Protein AF-A0A9P1BYG7-F1 (afdb_monomer_lite)

Radius of gyration: 26.02 Å; chains: 1; bounding box: 85×47×44 Å

Sequence (152 aa):
MEVLEHQPQWNQNILVQRLQSMATHEDGYAVAAAVEKFVTSSKWKVRRAAWRILGSVPDCAWQSFLQCMEYQEPGVRRDAITGLRFWVVPAEHEQEVCEVIAGSLEDSAVEVRMAAMEVMQDMNPGDEEVPRAAATSPASRDINGDDQERLL

Organism: NCBI:txid2562237

Secondary structure (DSSP, 8-state):
---SSS-TT--HHHHHHHHHHHHTTS-HHHHHHHHGGGTT-SSHHHHHHHHHHHTTSHHHHHHHHHHHHT-SSHHHHHHHHHHGGG----GGGHHHHHHHHHHHHT-SSHHHHHHHHHHHHHH--TT-------------------------

pLDDT: mean 75.89, std 20.59, range [34.53, 98.38]

InterPro domains:
  IPR011989 Armadillo-like helical [G3DSA:1.25.10.10] (1-142)
  IPR016024 Armadillo-type fold [SSF48371] (30-129)

Structure (mmCIF, N/CA/C/O backbone):
data_AF-A0A9P1BYG7-F1
#
_entry.id   AF-A0A9P1BYG7-F1
#
loop_
_atom_site.group_PDB
_atom_site.id
_atom_site.type_symbol
_atom_site.label_atom_id
_atom_site.label_alt_id
_atom_site.label_comp_id
_atom_site.label_asym_id
_atom_site.label_entity_id
_atom_site.label_seq_id
_atom_site.pdbx_PDB_ins_code
_atom_site.Cartn_x
_atom_site.Cartn_y
_atom_site.Cartn_z
_atom_site.occupancy
_atom_site.B_iso_or_equiv
_atom_site.auth_seq_id
_atom_site.auth_comp_id
_atom_site.auth_asym_id
_atom_site.auth_atom_id
_atom_site.pdbx_PDB_model_num
ATOM 1 N N . MET A 1 1 ? -14.560 1.867 -23.571 1.00 39.75 1 MET A N 1
ATOM 2 C CA . MET A 1 1 ? -13.605 1.270 -22.615 1.00 39.75 1 MET A CA 1
ATOM 3 C C . MET A 1 1 ? -14.411 0.872 -21.377 1.00 39.75 1 MET A C 1
ATOM 5 O O . MET A 1 1 ? -14.308 1.506 -20.345 1.00 39.75 1 MET A O 1
ATOM 9 N N . GLU A 1 2 ? -15.338 -0.084 -21.525 1.00 48.81 2 GLU A N 1
ATOM 10 C CA . GLU A 1 2 ? -16.486 -0.206 -20.603 1.00 48.81 2 GLU A CA 1
ATOM 11 C C . GLU A 1 2 ? -17.033 -1.648 -20.573 1.00 48.81 2 GLU A C 1
ATOM 13 O O . GLU A 1 2 ? -18.178 -1.912 -20.915 1.00 48.81 2 GLU A O 1
ATOM 18 N N . VAL A 1 3 ? -16.179 -2.634 -20.26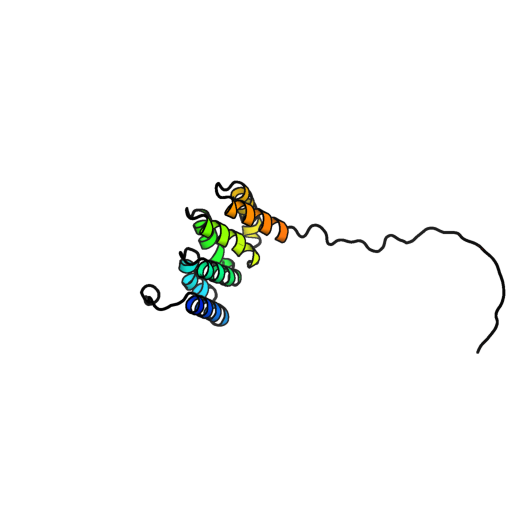0 1.00 48.22 3 VAL A N 1
ATOM 19 C CA . VAL A 1 3 ? -16.588 -4.063 -20.253 1.00 48.22 3 VAL A CA 1
ATOM 20 C C . VAL A 1 3 ? -16.164 -4.813 -18.979 1.00 48.22 3 VAL A C 1
ATOM 22 O O . VAL A 1 3 ? -16.411 -6.006 -18.842 1.00 48.22 3 VAL A O 1
ATOM 25 N N . LEU A 1 4 ? -15.548 -4.148 -17.998 1.00 47.50 4 LEU A N 1
ATOM 26 C CA . LEU A 1 4 ? -14.919 -4.862 -16.875 1.00 47.50 4 LEU A CA 1
ATOM 27 C C . LEU A 1 4 ? -15.776 -4.999 -15.608 1.00 47.50 4 LEU A C 1
ATOM 29 O O . LEU A 1 4 ? -15.388 -5.752 -14.722 1.00 47.50 4 LEU A O 1
ATOM 33 N N . GLU A 1 5 ? -16.918 -4.318 -15.494 1.00 44.91 5 GLU A N 1
ATOM 34 C CA . GLU A 1 5 ? -17.652 -4.263 -14.212 1.00 44.91 5 GLU A CA 1
ATOM 35 C C . GLU A 1 5 ? -18.848 -5.210 -14.081 1.00 44.91 5 GLU A C 1
ATOM 37 O O . GLU A 1 5 ? -19.267 -5.486 -12.963 1.00 44.91 5 GLU A O 1
ATOM 42 N N . HIS A 1 6 ? -19.354 -5.790 -15.174 1.00 43.09 6 HIS A N 1
ATOM 43 C CA . HIS A 1 6 ? -20.630 -6.527 -15.152 1.00 43.09 6 HIS A CA 1
ATOM 44 C C . HIS A 1 6 ? -20.537 -8.018 -15.513 1.00 43.09 6 HIS A C 1
ATOM 46 O O . HIS A 1 6 ? -21.517 -8.602 -15.962 1.00 43.09 6 HIS A O 1
ATOM 52 N N . GLN A 1 7 ? -19.387 -8.671 -15.321 1.00 48.00 7 GLN A N 1
ATOM 53 C CA . GLN A 1 7 ? -19.252 -10.105 -15.625 1.00 48.00 7 GLN A CA 1
ATOM 54 C C . GLN A 1 7 ? -19.217 -10.953 -14.331 1.00 48.00 7 GLN A C 1
ATOM 56 O O . GLN A 1 7 ? -18.141 -11.151 -13.756 1.00 48.00 7 GLN A O 1
ATOM 61 N N . PRO A 1 8 ? -20.372 -11.472 -13.854 1.00 47.19 8 PRO A N 1
ATOM 62 C CA . PRO A 1 8 ? -20.502 -12.232 -12.600 1.00 47.19 8 PRO A CA 1
ATOM 63 C C . PRO A 1 8 ? -19.697 -13.546 -12.548 1.00 47.19 8 PRO A C 1
ATOM 65 O O . PRO A 1 8 ? -19.527 -14.118 -11.473 1.00 47.19 8 PRO A O 1
ATOM 68 N N . GLN A 1 9 ? -19.148 -14.010 -13.673 1.00 46.94 9 GLN A N 1
ATOM 69 C CA . GLN A 1 9 ? -18.378 -15.252 -13.796 1.00 46.94 9 GLN A CA 1
ATOM 70 C C . GLN A 1 9 ? -16.853 -15.097 -13.683 1.00 46.94 9 GLN A C 1
ATOM 72 O O . GLN A 1 9 ? -16.130 -16.093 -13.769 1.00 46.94 9 GLN A O 1
ATOM 77 N N . TRP A 1 10 ? -16.322 -13.890 -13.465 1.00 51.28 10 TRP A N 1
ATOM 78 C CA . TRP A 1 10 ? -14.888 -13.740 -13.213 1.00 51.28 10 TRP A CA 1
ATOM 79 C C . TRP A 1 10 ? -14.569 -14.159 -11.772 1.00 51.28 10 TRP A C 1
ATOM 81 O O . TRP A 1 10 ? -14.580 -13.360 -10.824 1.00 51.28 10 TRP A O 1
ATOM 91 N N . ASN A 1 11 ? -14.288 -15.453 -11.602 1.00 70.25 11 ASN A N 1
ATOM 92 C CA . ASN A 1 11 ? -13.658 -15.964 -10.391 1.00 70.25 11 ASN A CA 1
ATOM 93 C C . ASN A 1 11 ? -12.348 -15.181 -10.159 1.00 70.25 11 ASN A C 1
ATOM 95 O O . ASN A 1 11 ? -11.654 -14.839 -11.117 1.00 70.25 11 ASN A O 1
ATOM 99 N N . GLN A 1 12 ? -12.021 -14.885 -8.896 1.00 69.06 12 GLN A N 1
ATOM 100 C CA . GLN A 1 12 ? -10.845 -14.109 -8.472 1.00 69.06 12 GLN A CA 1
ATOM 101 C C . GLN A 1 12 ? -9.568 -14.509 -9.225 1.00 69.06 12 GLN A C 1
ATOM 103 O O . GLN A 1 12 ? -8.786 -13.644 -9.599 1.00 69.06 12 GLN A O 1
ATOM 108 N N . ASN A 1 13 ? -9.398 -15.800 -9.514 1.00 74.31 13 ASN A N 1
ATOM 109 C CA . ASN A 1 13 ? -8.245 -16.325 -10.241 1.00 74.31 13 ASN A CA 1
ATOM 110 C C . ASN A 1 13 ? -8.123 -15.786 -11.677 1.00 74.31 13 ASN A C 1
ATOM 112 O O . ASN A 1 13 ? -7.017 -15.476 -12.102 1.00 74.31 13 ASN A O 1
ATOM 116 N N . ILE A 1 14 ? -9.233 -15.627 -12.407 1.00 77.00 14 ILE A N 1
ATOM 117 C CA . ILE A 1 14 ? -9.222 -15.123 -13.791 1.00 77.00 14 ILE A CA 1
ATOM 118 C C . ILE A 1 14 ? -8.846 -13.636 -13.804 1.00 77.00 14 ILE A C 1
ATOM 120 O O . ILE A 1 14 ? -8.054 -13.206 -14.638 1.00 77.00 14 ILE A O 1
ATOM 124 N N . LEU A 1 15 ? -9.361 -12.856 -12.844 1.00 74.56 15 LEU A N 1
ATOM 125 C CA . LEU A 1 15 ? -8.983 -11.445 -12.689 1.00 74.56 15 LEU A CA 1
ATOM 126 C C . LEU A 1 15 ? -7.495 -11.310 -12.375 1.00 74.56 15 LEU A C 1
ATOM 128 O O . LEU A 1 15 ? -6.810 -10.536 -13.029 1.00 74.56 15 LEU A O 1
ATOM 132 N N . VAL A 1 16 ? -6.981 -12.101 -11.431 1.00 76.81 16 VAL A N 1
ATOM 133 C CA . VAL A 1 16 ? -5.554 -12.090 -11.078 1.00 76.81 16 VAL A CA 1
ATOM 134 C C . VAL A 1 16 ? -4.681 -12.469 -12.278 1.00 76.81 16 VAL A C 1
ATOM 136 O O . VAL A 1 16 ? -3.716 -11.767 -12.558 1.00 76.81 16 VAL A O 1
ATOM 139 N N . GLN A 1 17 ? -5.036 -13.518 -13.025 1.00 80.19 17 GLN A N 1
ATOM 140 C CA . GLN A 1 17 ? -4.298 -13.925 -14.226 1.00 80.19 17 GLN A CA 1
ATOM 141 C C . GLN A 1 17 ? -4.313 -12.847 -15.311 1.00 80.19 17 GLN A C 1
ATOM 143 O O . GLN A 1 17 ? -3.289 -12.588 -15.941 1.00 80.19 17 GLN A O 1
ATOM 148 N N . ARG A 1 18 ? -5.461 -12.195 -15.526 1.00 78.69 18 ARG A N 1
ATOM 149 C CA . ARG A 1 18 ? -5.565 -11.113 -16.506 1.00 78.69 18 ARG A CA 1
ATOM 150 C C . ARG A 1 18 ? -4.697 -9.928 -16.108 1.00 78.69 18 ARG A C 1
ATOM 152 O O . ARG A 1 18 ? -3.948 -9.443 -16.942 1.00 78.69 18 ARG A O 1
ATOM 159 N N . LEU A 1 19 ? -4.770 -9.521 -14.846 1.00 76.75 19 LEU A N 1
ATOM 160 C CA . LEU A 1 19 ? -3.953 -8.450 -14.289 1.00 76.75 19 LEU A CA 1
ATOM 161 C C . LEU A 1 19 ? -2.453 -8.757 -14.463 1.00 76.75 19 LEU A C 1
ATOM 163 O O . LEU A 1 19 ? -1.704 -7.922 -14.959 1.00 76.75 19 LEU A O 1
ATOM 167 N N . GLN A 1 20 ? -2.023 -9.984 -14.160 1.00 76.94 20 GLN A N 1
ATOM 168 C CA . GLN A 1 20 ? -0.638 -10.421 -14.371 1.00 76.94 20 GLN A CA 1
ATOM 169 C C . GLN A 1 20 ? -0.220 -10.379 -15.848 1.00 76.94 20 GLN A C 1
ATOM 171 O O . GLN A 1 20 ? 0.885 -9.951 -16.152 1.00 76.94 20 GLN A O 1
ATOM 176 N N . SER A 1 21 ? -1.106 -10.785 -16.762 1.00 79.31 21 SER A N 1
ATOM 177 C CA . SER A 1 21 ? -0.854 -10.734 -18.207 1.00 79.31 21 SER A CA 1
ATOM 178 C C . SER A 1 21 ? -0.772 -9.308 -18.761 1.00 79.31 21 SER A C 1
ATOM 180 O O . SER A 1 21 ? -0.167 -9.118 -19.811 1.00 79.31 21 SER A O 1
ATOM 182 N N . MET A 1 22 ? -1.396 -8.319 -18.116 1.00 72.50 22 MET A N 1
ATOM 183 C CA . MET A 1 22 ? -1.292 -6.913 -18.531 1.00 72.50 22 MET A CA 1
ATOM 184 C C . MET A 1 22 ? 0.082 -6.345 -18.179 1.00 72.50 22 MET A C 1
ATOM 186 O O . MET A 1 22 ? 0.714 -5.702 -19.014 1.00 72.50 22 MET A O 1
ATOM 190 N N . ALA A 1 23 ? 0.593 -6.694 -16.995 1.00 69.69 23 ALA A N 1
ATOM 191 C CA . ALA A 1 23 ? 1.927 -6.307 -16.534 1.00 69.69 23 ALA A CA 1
ATOM 192 C C . ALA A 1 23 ? 3.065 -6.756 -17.475 1.00 69.69 23 ALA A C 1
ATOM 194 O O . ALA A 1 23 ? 4.147 -6.183 -17.437 1.00 69.69 23 ALA A O 1
ATOM 195 N N . THR A 1 24 ? 2.853 -7.781 -18.309 1.00 70.50 24 THR A N 1
ATOM 196 C CA . THR A 1 24 ? 3.893 -8.325 -19.198 1.00 70.50 24 THR A CA 1
ATOM 197 C C . THR A 1 24 ? 3.898 -7.736 -20.610 1.00 70.50 24 THR A C 1
ATOM 199 O O . THR A 1 24 ? 4.836 -8.012 -21.357 1.00 70.50 24 THR A O 1
ATOM 202 N N . HIS A 1 25 ? 2.869 -6.983 -21.020 1.00 61.94 25 HIS A N 1
ATOM 203 C CA . HIS A 1 25 ? 2.670 -6.626 -22.435 1.00 61.94 25 HIS A CA 1
ATOM 204 C C . HIS A 1 25 ? 2.258 -5.175 -22.711 1.00 61.94 25 HIS A C 1
ATOM 206 O O . HIS A 1 25 ? 2.253 -4.783 -23.878 1.00 61.94 25 HIS A O 1
ATOM 212 N N . GLU A 1 26 ? 1.896 -4.390 -21.698 1.00 65.94 26 GLU A N 1
ATOM 213 C CA . GLU A 1 26 ? 1.349 -3.042 -21.881 1.00 65.94 26 GLU A CA 1
ATOM 214 C C . GLU A 1 26 ? 2.300 -1.945 -21.369 1.00 65.94 26 GLU A C 1
ATOM 216 O O . GLU A 1 26 ? 3.175 -2.195 -20.543 1.00 65.94 26 GLU A O 1
ATOM 221 N N . ASP A 1 27 ? 2.124 -0.724 -21.887 1.00 73.50 27 ASP A N 1
ATOM 222 C CA . ASP A 1 27 ? 2.794 0.484 -21.390 1.00 73.50 27 ASP A CA 1
ATOM 223 C C . ASP A 1 27 ? 2.401 0.746 -19.926 1.00 73.50 27 ASP A C 1
ATOM 225 O O . ASP A 1 27 ? 1.243 0.554 -19.542 1.00 73.50 27 ASP A O 1
ATOM 229 N N . GLY A 1 28 ? 3.353 1.192 -19.105 1.00 71.69 28 GLY A N 1
ATOM 230 C CA . GLY A 1 28 ? 3.196 1.263 -17.654 1.00 71.69 28 GLY A CA 1
ATOM 231 C C . GLY A 1 28 ? 2.023 2.137 -17.206 1.00 71.69 28 GLY A C 1
ATOM 232 O O . GLY A 1 28 ? 1.296 1.774 -16.279 1.00 71.69 28 GLY A O 1
ATOM 233 N N . TYR A 1 29 ? 1.755 3.225 -17.933 1.00 74.81 29 TYR A N 1
ATOM 234 C CA . TYR A 1 29 ? 0.599 4.094 -17.695 1.00 74.81 29 TYR A CA 1
ATOM 235 C C . TYR A 1 29 ? -0.741 3.411 -17.999 1.00 74.81 29 TYR A C 1
ATOM 237 O O . TYR A 1 29 ? -1.707 3.577 -17.251 1.00 74.81 29 TYR A O 1
ATOM 245 N N . ALA A 1 30 ? -0.818 2.628 -19.080 1.00 78.75 30 ALA A N 1
ATOM 246 C CA . ALA A 1 30 ? -2.033 1.896 -19.438 1.00 78.75 30 ALA A CA 1
ATOM 247 C C . ALA A 1 30 ? -2.336 0.798 -18.409 1.00 78.75 30 ALA A C 1
ATOM 249 O O . ALA A 1 30 ? -3.487 0.639 -17.992 1.00 78.75 30 ALA A O 1
ATOM 250 N N . VAL A 1 31 ? -1.288 0.110 -17.939 1.00 76.12 31 VAL A N 1
ATOM 251 C CA . VAL A 1 31 ? -1.387 -0.860 -16.847 1.00 76.12 31 VAL A CA 1
ATOM 252 C C . VAL A 1 31 ? -1.912 -0.179 -15.589 1.00 76.12 31 VAL A C 1
ATOM 254 O O . VAL A 1 31 ? -2.905 -0.642 -15.033 1.00 76.12 31 VAL A O 1
ATOM 257 N N . ALA A 1 32 ? -1.305 0.933 -15.166 1.00 80.06 32 ALA A N 1
ATOM 258 C CA . ALA A 1 32 ? -1.705 1.649 -13.958 1.00 80.06 32 ALA A CA 1
ATOM 259 C C . ALA A 1 32 ? -3.181 2.076 -13.985 1.00 80.06 32 ALA A C 1
ATOM 261 O O . ALA A 1 32 ? -3.936 1.732 -13.074 1.00 80.06 32 ALA A O 1
ATOM 262 N N . ALA A 1 33 ? -3.621 2.717 -15.073 1.00 80.75 33 ALA A N 1
ATOM 263 C CA . ALA A 1 33 ? -5.012 3.137 -15.246 1.00 80.75 33 ALA A CA 1
ATOM 264 C C . ALA A 1 33 ? -5.994 1.952 -15.216 1.00 80.75 33 ALA A C 1
ATOM 266 O O . ALA A 1 33 ? -7.104 2.047 -14.692 1.00 80.75 33 ALA A O 1
ATOM 267 N N . ALA A 1 34 ? -5.597 0.801 -15.761 1.00 79.62 34 ALA A N 1
ATOM 268 C CA . ALA A 1 34 ? -6.438 -0.386 -15.739 1.00 79.62 34 ALA A CA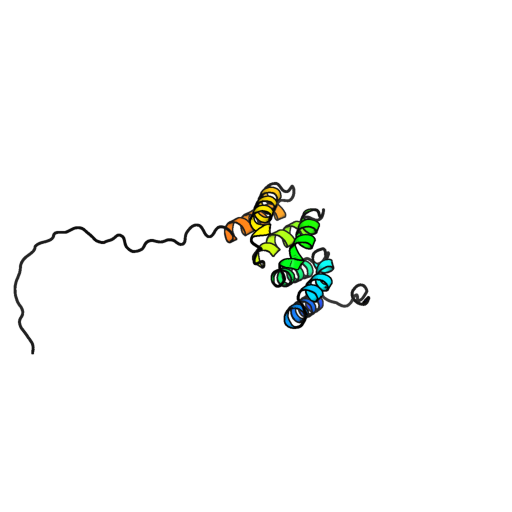 1
ATOM 269 C C . ALA A 1 34 ? -6.499 -1.065 -14.364 1.00 79.62 34 ALA A C 1
ATOM 271 O O . ALA A 1 34 ? -7.513 -1.704 -14.051 1.00 79.62 34 ALA A O 1
ATOM 272 N N . VAL A 1 35 ? -5.433 -0.960 -13.557 1.00 84.62 35 VAL A N 1
ATOM 273 C CA . VAL A 1 35 ? -5.345 -1.626 -12.250 1.00 84.62 35 VAL A CA 1
ATOM 274 C C . VAL A 1 35 ? -5.807 -0.778 -11.065 1.00 84.62 35 VAL A C 1
ATOM 276 O O . VAL A 1 35 ? -6.140 -1.347 -10.024 1.00 84.62 35 VAL A O 1
ATOM 279 N N . GLU A 1 36 ? -5.914 0.540 -11.233 1.00 85.38 36 GLU A N 1
ATOM 280 C CA . GLU A 1 36 ? -6.322 1.509 -10.206 1.00 85.38 36 GLU A CA 1
ATOM 281 C C . GLU A 1 36 ? -7.610 1.094 -9.479 1.00 85.38 36 GLU A C 1
ATOM 283 O O . GLU A 1 36 ? -7.651 0.959 -8.260 1.00 85.38 36 GLU A O 1
ATOM 288 N N . LYS A 1 37 ? -8.671 0.750 -10.209 1.00 85.69 37 LYS A N 1
ATOM 289 C CA . LYS A 1 37 ? -9.937 0.349 -9.572 1.00 85.69 37 LYS A CA 1
ATOM 290 C C . LYS A 1 37 ? -9.875 -0.966 -8.790 1.00 85.69 37 LYS A C 1
ATOM 292 O O . LYS A 1 37 ? -10.791 -1.293 -8.037 1.00 85.69 37 LYS A O 1
ATOM 297 N N . PHE A 1 38 ? -8.836 -1.773 -8.999 1.00 90.06 38 PHE A N 1
ATOM 298 C CA . PHE A 1 38 ? -8.695 -3.061 -8.330 1.00 90.06 38 PHE A CA 1
ATOM 299 C C . PHE A 1 38 ? -7.994 -2.952 -6.977 1.00 90.06 38 PHE A C 1
ATOM 301 O O . PHE A 1 38 ? -8.175 -3.867 -6.171 1.00 90.06 38 PHE A O 1
ATOM 308 N N . VAL A 1 39 ? -7.284 -1.854 -6.678 1.00 90.88 39 VAL A N 1
ATOM 309 C CA . VAL A 1 39 ? -6.650 -1.661 -5.359 1.00 90.88 39 VAL A CA 1
ATOM 310 C C . VAL A 1 39 ? -7.655 -1.438 -4.227 1.00 90.88 39 VAL A C 1
ATOM 312 O O . VAL A 1 39 ? -7.349 -1.740 -3.078 1.00 90.88 39 VAL A O 1
ATOM 315 N N . THR A 1 40 ? -8.893 -1.054 -4.547 1.00 91.56 40 THR A N 1
ATOM 316 C CA . THR A 1 40 ? -10.015 -0.905 -3.599 1.00 91.56 40 THR A CA 1
ATOM 317 C C . THR A 1 40 ? -11.067 -2.017 -3.724 1.00 91.56 40 THR A C 1
ATOM 319 O O . THR A 1 40 ? -12.139 -1.947 -3.125 1.00 91.56 40 THR A O 1
ATOM 322 N N . SER A 1 41 ? -10.785 -3.086 -4.480 1.00 89.88 41 SER A N 1
ATOM 323 C CA . SER A 1 41 ? -11.723 -4.200 -4.670 1.00 89.88 41 SER A CA 1
ATOM 324 C C . SER A 1 41 ? -12.133 -4.848 -3.341 1.00 89.88 41 SER A C 1
ATOM 326 O O . SER A 1 41 ? -11.290 -5.134 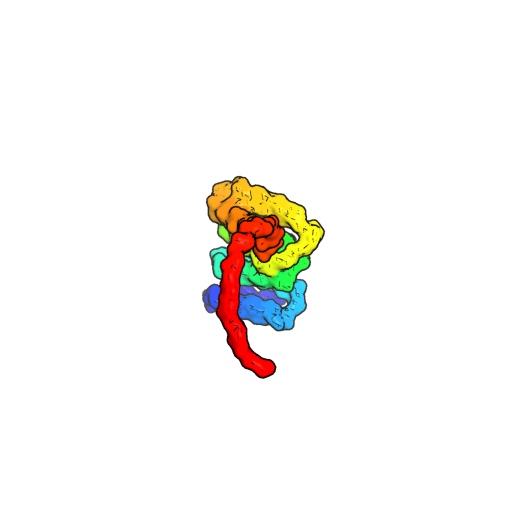-2.498 1.00 89.88 41 SER A O 1
ATOM 328 N N . SER A 1 42 ? -13.399 -5.242 -3.187 1.00 87.50 42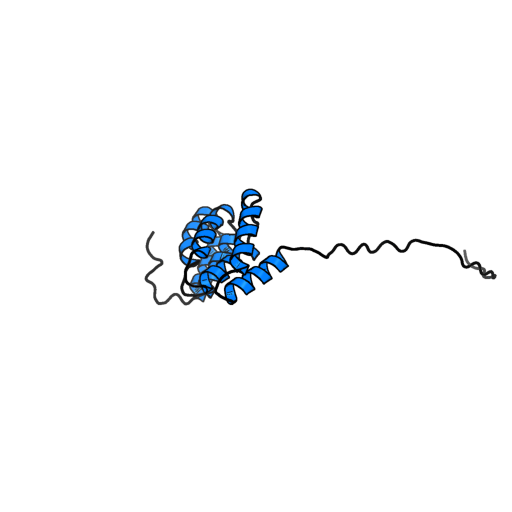 SER A N 1
ATOM 329 C CA . SER A 1 42 ? -13.846 -6.047 -2.031 1.00 87.50 42 SER A CA 1
ATOM 330 C C . SER A 1 42 ? -13.186 -7.436 -1.954 1.00 87.50 42 SER A C 1
ATOM 332 O O . SER A 1 42 ? -13.248 -8.125 -0.936 1.00 87.50 42 SER A O 1
ATOM 334 N N . LYS A 1 43 ? -12.538 -7.883 -3.037 1.00 89.06 43 LYS A N 1
ATOM 335 C CA . LYS A 1 43 ? -11.833 -9.165 -3.127 1.00 89.06 43 LYS A CA 1
ATOM 336 C C . LYS A 1 43 ? -10.351 -8.964 -2.780 1.00 89.06 43 LYS A C 1
ATOM 338 O O . LYS A 1 43 ? -9.565 -8.603 -3.650 1.00 89.06 43 LYS A O 1
ATOM 343 N N . TRP A 1 44 ? -9.934 -9.301 -1.556 1.00 87.44 44 TRP A N 1
ATOM 344 C CA . TRP A 1 44 ? -8.550 -9.081 -1.080 1.00 87.44 44 TRP A CA 1
ATOM 345 C C . TRP A 1 44 ? -7.451 -9.658 -1.997 1.00 87.44 44 TRP A C 1
ATOM 347 O O . TRP A 1 44 ? -6.402 -9.047 -2.181 1.00 87.44 44 TRP A O 1
ATOM 357 N N . LYS A 1 45 ? -7.686 -10.816 -2.633 1.00 88.75 45 LYS A N 1
ATOM 358 C CA . LYS A 1 45 ? -6.728 -11.402 -3.593 1.00 88.75 45 LYS A CA 1
ATOM 359 C C . LYS A 1 45 ? -6.525 -10.527 -4.831 1.00 88.75 45 LYS A C 1
ATOM 361 O O . LYS A 1 45 ? -5.420 -10.473 -5.359 1.00 88.75 45 LYS A O 1
ATOM 366 N N . VAL A 1 46 ? -7.589 -9.862 -5.283 1.00 89.75 46 VAL A N 1
ATOM 367 C CA . VAL A 1 46 ? -7.559 -8.944 -6.428 1.00 89.75 46 VAL A CA 1
ATOM 368 C C . VAL A 1 46 ? -6.798 -7.675 -6.049 1.00 89.75 46 VAL A C 1
ATOM 370 O O . VAL A 1 46 ? -5.896 -7.295 -6.787 1.00 89.75 46 VAL A O 1
ATOM 373 N N . ARG A 1 47 ? -7.054 -7.108 -4.859 1.00 92.50 47 ARG A N 1
ATOM 374 C CA . ARG A 1 47 ? -6.293 -5.954 -4.344 1.00 92.50 47 ARG A CA 1
ATOM 375 C C . ARG A 1 47 ? -4.797 -6.224 -4.275 1.00 92.50 47 ARG A C 1
ATOM 377 O O . ARG A 1 47 ? -4.000 -5.470 -4.818 1.00 92.50 47 ARG A O 1
ATOM 384 N N . ARG A 1 48 ? -4.398 -7.345 -3.666 1.00 89.69 48 ARG A N 1
ATOM 385 C CA . ARG A 1 48 ? -2.975 -7.708 -3.548 1.00 89.69 48 ARG A CA 1
ATOM 386 C C . ARG A 1 48 ? -2.313 -7.969 -4.900 1.00 89.69 48 ARG A C 1
ATOM 388 O O . ARG A 1 48 ? -1.131 -7.680 -5.058 1.00 89.69 48 ARG A O 1
ATOM 395 N N . ALA A 1 49 ? -3.044 -8.526 -5.866 1.00 88.81 49 ALA A N 1
ATOM 396 C CA . ALA A 1 49 ? -2.530 -8.679 -7.224 1.00 88.81 49 ALA A CA 1
ATOM 397 C C . ALA A 1 49 ? -2.330 -7.319 -7.905 1.00 88.81 49 ALA A C 1
ATOM 399 O O . ALA A 1 49 ? -1.286 -7.116 -8.517 1.00 88.81 49 ALA A O 1
ATOM 400 N N . ALA A 1 50 ? -3.278 -6.392 -7.740 1.00 90.25 50 ALA A N 1
ATOM 401 C CA . ALA A 1 50 ? -3.167 -5.033 -8.259 1.00 90.25 50 ALA A CA 1
ATOM 402 C C . ALA A 1 50 ? -1.943 -4.300 -7.683 1.00 90.25 50 ALA A C 1
ATOM 404 O O . ALA A 1 50 ? -1.149 -3.778 -8.455 1.00 90.25 50 ALA A O 1
ATOM 405 N N . TRP A 1 51 ? -1.709 -4.358 -6.365 1.00 91.56 51 TRP A N 1
ATOM 406 C CA . TRP A 1 51 ? -0.527 -3.738 -5.744 1.00 91.56 51 TRP A CA 1
ATOM 407 C C . TRP A 1 51 ? 0.803 -4.310 -6.225 1.00 91.56 51 TRP A C 1
ATOM 409 O O . TRP A 1 51 ? 1.757 -3.561 -6.423 1.00 91.56 51 TRP A O 1
ATOM 419 N N . ARG A 1 52 ? 0.871 -5.626 -6.457 1.00 88.50 52 ARG A N 1
ATOM 420 C CA . ARG A 1 52 ? 2.068 -6.246 -7.038 1.00 88.50 52 ARG A CA 1
ATOM 421 C C . ARG A 1 52 ? 2.359 -5.707 -8.440 1.00 88.50 52 ARG A C 1
ATOM 423 O O . ARG A 1 52 ? 3.518 -5.547 -8.793 1.00 88.50 52 ARG A O 1
ATOM 430 N N . ILE A 1 53 ? 1.320 -5.457 -9.232 1.00 86.94 53 ILE A N 1
ATOM 431 C CA . ILE A 1 53 ? 1.464 -4.925 -10.592 1.00 86.94 53 ILE A CA 1
ATOM 432 C C . ILE A 1 53 ? 1.828 -3.449 -10.558 1.00 86.94 53 ILE A C 1
ATOM 434 O O . ILE A 1 53 ? 2.769 -3.051 -11.233 1.00 86.94 53 ILE A O 1
ATOM 438 N N . LEU A 1 54 ? 1.149 -2.655 -9.731 1.00 87.56 54 LEU A N 1
ATOM 439 C CA . LEU A 1 54 ? 1.503 -1.253 -9.529 1.00 87.56 54 LEU A CA 1
ATOM 440 C C . LEU A 1 54 ? 2.951 -1.075 -9.061 1.00 87.56 54 LEU A C 1
ATOM 442 O O . LEU A 1 54 ? 3.599 -0.126 -9.477 1.00 87.56 54 LEU A O 1
ATOM 446 N N . GLY A 1 55 ? 3.497 -2.019 -8.290 1.00 83.75 55 GLY A N 1
ATOM 447 C CA . GLY A 1 55 ? 4.913 -1.993 -7.914 1.00 83.75 55 GLY A CA 1
ATOM 448 C C . GLY A 1 55 ? 5.898 -2.101 -9.076 1.00 83.75 55 GLY A C 1
ATOM 449 O O . GLY A 1 55 ? 7.032 -1.655 -8.951 1.00 83.75 55 GLY A O 1
ATOM 450 N N . SER A 1 56 ? 5.465 -2.621 -10.229 1.00 81.94 56 SER A N 1
ATOM 451 C CA . SER A 1 56 ? 6.277 -2.605 -11.454 1.00 81.94 56 SER A CA 1
ATOM 452 C C . SER A 1 56 ? 6.227 -1.273 -12.216 1.00 81.94 56 SER A C 1
ATOM 454 O O . SER A 1 56 ? 6.989 -1.094 -13.161 1.00 81.94 56 SER A O 1
ATOM 456 N N . VAL A 1 57 ? 5.352 -0.345 -11.806 1.00 82.00 57 VAL A N 1
ATOM 457 C CA . VAL A 1 57 ? 5.129 0.979 -12.418 1.00 82.00 57 VAL A CA 1
ATOM 458 C C . VAL A 1 57 ? 5.008 2.072 -11.334 1.00 82.00 57 VAL A C 1
ATOM 460 O O . VAL A 1 57 ? 3.959 2.713 -11.210 1.00 82.00 57 VAL A O 1
ATOM 463 N N . PRO A 1 58 ? 6.059 2.280 -10.514 1.00 73.38 58 PRO A N 1
ATOM 464 C CA . PRO A 1 58 ? 5.991 3.083 -9.287 1.00 73.38 58 PRO A CA 1
ATOM 465 C C . PRO A 1 58 ? 5.522 4.528 -9.515 1.00 73.38 58 PRO A C 1
ATOM 467 O O . PRO A 1 58 ? 4.717 5.028 -8.730 1.00 73.38 58 PRO A O 1
ATOM 470 N N . ASP A 1 59 ? 5.911 5.150 -10.632 1.00 78.94 59 ASP A N 1
ATOM 471 C CA . ASP A 1 59 ? 5.543 6.528 -11.001 1.00 78.94 59 ASP A CA 1
ATOM 472 C C . ASP A 1 59 ? 4.024 6.765 -11.049 1.00 78.94 59 ASP A C 1
ATOM 474 O O . ASP A 1 59 ? 3.542 7.876 -10.839 1.00 78.94 59 ASP A O 1
ATOM 478 N N . CYS A 1 60 ? 3.245 5.718 -11.330 1.00 80.19 60 CYS A N 1
ATOM 479 C CA . CYS A 1 60 ? 1.788 5.804 -11.431 1.00 80.19 60 CYS A CA 1
ATOM 480 C C . CYS A 1 60 ? 1.069 5.330 -10.165 1.00 80.19 60 CYS A C 1
ATOM 482 O O . CYS A 1 60 ? -0.147 5.469 -10.048 1.00 80.19 60 CYS A O 1
ATOM 484 N N . ALA A 1 61 ? 1.797 4.718 -9.238 1.00 85.31 61 ALA A N 1
ATOM 485 C CA . ALA A 1 61 ? 1.210 3.995 -8.127 1.00 85.31 61 ALA A CA 1
ATOM 486 C C . ALA A 1 61 ? 0.966 4.890 -6.902 1.00 85.31 61 ALA A C 1
ATOM 488 O O . ALA A 1 61 ? 0.038 4.635 -6.128 1.00 85.31 61 ALA A O 1
ATOM 489 N N . TRP A 1 62 ? 1.762 5.956 -6.753 1.00 89.56 62 TRP A N 1
ATOM 490 C CA . TRP A 1 62 ? 1.767 6.835 -5.580 1.00 89.56 62 TRP A CA 1
ATOM 491 C C . TRP A 1 62 ? 0.391 7.424 -5.246 1.00 89.56 62 TRP A C 1
ATOM 493 O O . TRP A 1 62 ? -0.080 7.312 -4.116 1.00 89.56 62 TRP A O 1
ATOM 503 N N . GLN A 1 63 ? -0.309 7.981 -6.237 1.00 87.94 63 GLN A N 1
ATOM 504 C CA . GLN A 1 63 ? -1.620 8.603 -6.012 1.00 87.94 63 GLN A CA 1
ATOM 505 C C . GLN A 1 63 ? -2.678 7.588 -5.566 1.00 87.94 63 GLN A C 1
ATOM 507 O O . GLN A 1 63 ? -3.414 7.833 -4.609 1.00 87.94 63 GLN A O 1
ATOM 512 N N . SER A 1 64 ? -2.715 6.410 -6.195 1.00 90.12 64 SER A N 1
ATOM 513 C CA . SER A 1 64 ? -3.624 5.335 -5.783 1.00 90.12 64 SER A CA 1
ATOM 514 C C . SER A 1 64 ? -3.311 4.833 -4.371 1.00 90.12 64 SER A C 1
ATOM 516 O O . SER A 1 64 ? -4.217 4.414 -3.648 1.00 90.12 64 SER A O 1
ATOM 518 N N . PHE A 1 65 ? -2.040 4.871 -3.963 1.00 93.25 65 PHE A N 1
ATOM 519 C CA . PHE A 1 65 ? -1.613 4.517 -2.611 1.00 93.25 65 PHE A CA 1
ATOM 520 C C . PHE A 1 65 ? -2.108 5.512 -1.578 1.00 93.25 65 PHE A C 1
ATOM 522 O O . PHE A 1 65 ? -2.796 5.087 -0.649 1.00 93.25 65 PHE A O 1
ATOM 529 N N . LEU A 1 66 ? -1.881 6.810 -1.781 1.00 92.31 66 LEU A N 1
ATOM 530 C CA . LEU A 1 66 ? -2.401 7.843 -0.883 1.00 92.31 66 LEU A CA 1
ATOM 531 C C . LEU A 1 66 ? -3.928 7.754 -0.749 1.00 92.31 66 LEU A C 1
ATOM 533 O O . LEU A 1 66 ? -4.449 7.726 0.364 1.00 92.31 66 LEU A O 1
ATOM 537 N N . GLN A 1 67 ? -4.646 7.572 -1.861 1.00 92.50 67 GLN A N 1
ATOM 538 C CA . GLN A 1 67 ? -6.098 7.381 -1.830 1.00 92.50 67 GLN A CA 1
ATOM 539 C C . GLN A 1 67 ? -6.513 6.144 -1.017 1.00 92.50 67 GLN A C 1
ATOM 541 O O . GLN A 1 67 ? -7.497 6.175 -0.275 1.00 92.50 67 GLN A O 1
ATOM 546 N N . CYS A 1 68 ? -5.781 5.035 -1.145 1.00 94.75 68 CYS A N 1
ATOM 547 C CA . CYS A 1 68 ? -6.068 3.831 -0.373 1.00 94.75 68 CYS A CA 1
ATOM 548 C C . CYS A 1 68 ? -5.797 4.015 1.117 1.00 94.75 68 CYS A C 1
ATOM 550 O O . CYS A 1 68 ? -6.523 3.421 1.910 1.00 94.75 68 CYS A O 1
ATOM 552 N N . MET A 1 69 ? -4.819 4.839 1.500 1.00 95.81 69 MET A N 1
ATOM 553 C CA . MET A 1 69 ? -4.528 5.160 2.900 1.00 95.81 69 MET A CA 1
ATOM 554 C C . MET A 1 69 ? -5.643 5.965 3.577 1.00 95.81 69 MET A C 1
ATOM 556 O O . MET A 1 69 ? -5.832 5.840 4.784 1.00 95.81 69 MET A O 1
ATOM 560 N N . GLU A 1 70 ? -6.447 6.708 2.818 1.00 94.38 70 GLU A N 1
ATOM 561 C CA . GLU A 1 70 ? -7.628 7.422 3.329 1.00 94.38 70 GLU A CA 1
ATOM 562 C C . GLU A 1 70 ? -8.894 6.544 3.389 1.00 94.38 70 GLU A C 1
ATOM 564 O O . GLU A 1 70 ? -9.940 6.950 3.904 1.00 94.38 70 GLU A O 1
ATOM 569 N N . TYR A 1 71 ? -8.833 5.319 2.862 1.00 94.00 71 TYR A N 1
ATOM 570 C CA . TYR A 1 71 ? -10.002 4.460 2.728 1.00 94.00 71 TYR A CA 1
ATOM 571 C C . TYR A 1 71 ? -10.458 3.899 4.080 1.00 94.00 71 TYR A C 1
ATOM 573 O O . TYR A 1 71 ? -9.647 3.427 4.873 1.00 94.00 71 TYR A O 1
ATOM 581 N N . GLN A 1 72 ? -11.771 3.880 4.345 1.00 93.75 72 GLN A N 1
ATOM 582 C CA . GLN A 1 72 ? -12.302 3.444 5.647 1.00 93.75 72 GLN A CA 1
ATOM 583 C C . GLN A 1 72 ? -12.069 1.954 5.934 1.00 93.75 72 GLN A C 1
ATOM 585 O O . GLN A 1 72 ? -11.817 1.589 7.085 1.00 93.75 72 GLN A O 1
ATOM 590 N N . GLU A 1 73 ? -12.141 1.092 4.912 1.00 95.19 73 GLU A N 1
ATOM 591 C CA . GLU A 1 73 ? -11.933 -0.353 5.065 1.00 95.19 73 GLU A CA 1
ATOM 592 C C . GLU A 1 73 ? -10.460 -0.642 5.413 1.00 95.19 73 GLU A C 1
ATOM 594 O O . GLU A 1 73 ? -9.587 -0.444 4.563 1.00 95.19 73 GLU A O 1
ATOM 599 N N . PRO A 1 74 ? -10.146 -1.170 6.612 1.00 96.88 74 PRO A N 1
ATOM 600 C CA . PRO A 1 74 ? -8.753 -1.352 7.020 1.00 96.88 74 PRO A CA 1
ATOM 601 C C . PRO A 1 74 ? -7.997 -2.364 6.156 1.00 96.88 74 PRO A C 1
ATOM 603 O O . PRO A 1 74 ? -6.798 -2.223 5.935 1.00 96.88 74 PRO A O 1
ATOM 606 N N . GLY A 1 75 ? -8.705 -3.336 5.575 1.00 96.44 75 GLY A N 1
ATOM 607 C CA . GLY A 1 75 ? -8.125 -4.283 4.630 1.00 96.44 75 GLY A CA 1
ATOM 608 C C . GLY A 1 75 ? -7.577 -3.631 3.355 1.00 96.44 75 GLY A C 1
ATOM 609 O O . GLY A 1 75 ? -6.668 -4.198 2.754 1.00 96.44 75 GLY A O 1
ATOM 610 N N . VAL A 1 76 ? -8.101 -2.471 2.937 1.00 96.44 76 VAL A N 1
ATOM 611 C CA . VAL A 1 76 ? -7.575 -1.699 1.796 1.00 96.44 76 VAL A CA 1
ATOM 612 C C . VAL A 1 76 ? -6.283 -0.992 2.196 1.00 96.44 76 VAL A C 1
ATOM 614 O O . VAL A 1 76 ? -5.267 -1.191 1.532 1.00 96.44 76 VAL A O 1
ATOM 617 N N . ARG A 1 77 ? -6.286 -0.271 3.328 1.00 97.38 77 ARG A N 1
ATOM 618 C CA . ARG A 1 77 ? -5.088 0.392 3.880 1.00 97.38 77 ARG A CA 1
ATOM 619 C C . ARG A 1 77 ? -3.949 -0.599 4.119 1.00 97.38 77 ARG A C 1
ATOM 621 O O . ARG A 1 77 ? -2.827 -0.396 3.670 1.00 97.38 77 ARG A O 1
ATOM 628 N N . ARG A 1 78 ? -4.255 -1.737 4.747 1.00 97.31 78 ARG A N 1
ATOM 629 C CA . ARG A 1 78 ? -3.299 -2.826 4.994 1.00 97.31 78 ARG A CA 1
ATOM 630 C C . ARG A 1 78 ? -2.678 -3.353 3.699 1.00 97.31 78 ARG A C 1
ATOM 632 O O . ARG A 1 78 ? -1.467 -3.572 3.642 1.00 97.31 78 ARG A O 1
ATOM 639 N N . ASP A 1 79 ? -3.499 -3.614 2.680 1.00 95.94 79 ASP A N 1
ATOM 640 C CA . ASP A 1 79 ? -3.011 -4.136 1.401 1.00 95.94 79 ASP A CA 1
ATOM 641 C C . ASP A 1 79 ? -2.150 -3.099 0.662 1.00 95.94 79 ASP A C 1
ATOM 643 O O . ASP A 1 79 ? -1.170 -3.498 0.036 1.00 95.94 79 ASP A O 1
ATOM 647 N N . ALA A 1 80 ? -2.465 -1.803 0.789 1.00 95.06 80 ALA A N 1
ATOM 648 C CA . ALA A 1 80 ? -1.651 -0.707 0.265 1.00 95.06 80 ALA A CA 1
ATOM 649 C C . ALA A 1 80 ? -0.275 -0.642 0.937 1.00 95.06 80 ALA A C 1
ATOM 651 O O . ALA A 1 80 ? 0.737 -0.701 0.243 1.00 95.06 80 ALA A O 1
ATOM 652 N N . ILE A 1 81 ? -0.224 -0.653 2.274 1.00 96.00 81 ILE A N 1
ATOM 653 C CA . ILE A 1 81 ? 1.037 -0.699 3.034 1.00 96.00 81 ILE A CA 1
ATOM 654 C C . ILE A 1 81 ? 1.865 -1.923 2.657 1.00 96.00 81 ILE A C 1
ATOM 656 O O . ILE A 1 81 ? 3.035 -1.803 2.312 1.00 96.00 81 ILE A O 1
ATOM 660 N N . THR A 1 82 ? 1.249 -3.106 2.624 1.00 94.06 82 THR A N 1
ATOM 661 C CA . THR A 1 82 ? 1.934 -4.337 2.195 1.00 94.06 82 THR A CA 1
ATOM 662 C C . THR A 1 82 ? 2.454 -4.230 0.755 1.00 94.06 82 THR A C 1
ATOM 664 O O . THR A 1 82 ? 3.445 -4.871 0.406 1.00 94.06 82 THR A O 1
ATOM 667 N N . GLY A 1 83 ? 1.777 -3.443 -0.084 1.00 91.06 83 GLY A N 1
ATOM 668 C CA . GLY A 1 83 ? 2.140 -3.171 -1.469 1.00 91.06 83 GLY A CA 1
ATOM 669 C C . GLY A 1 83 ? 3.507 -2.512 -1.629 1.00 91.06 83 GLY A C 1
ATOM 670 O O . GLY A 1 83 ? 4.196 -2.839 -2.592 1.00 91.06 83 GLY A O 1
ATOM 671 N N . LEU A 1 84 ? 3.940 -1.697 -0.657 1.00 91.19 84 LEU A N 1
ATOM 672 C CA . LEU A 1 84 ? 5.245 -1.021 -0.662 1.00 91.19 84 LEU A CA 1
ATOM 673 C C . LEU A 1 84 ? 6.425 -1.995 -0.810 1.00 91.19 84 LEU A C 1
ATOM 675 O O . LEU A 1 84 ? 7.442 -1.645 -1.394 1.00 91.19 84 LEU A O 1
ATOM 679 N N . ARG A 1 85 ? 6.274 -3.255 -0.378 1.00 88.88 85 ARG A N 1
ATOM 680 C CA . ARG A 1 85 ? 7.280 -4.324 -0.558 1.00 88.88 85 ARG A CA 1
ATOM 681 C C . ARG A 1 85 ? 7.585 -4.652 -2.019 1.00 88.88 85 ARG A C 1
ATOM 683 O O . ARG A 1 85 ? 8.588 -5.293 -2.311 1.00 88.88 85 ARG A O 1
ATOM 690 N N . PHE A 1 86 ? 6.679 -4.308 -2.929 1.00 84.38 86 PHE A N 1
ATOM 691 C CA . PHE A 1 86 ? 6.844 -4.556 -4.359 1.00 84.38 86 PHE A CA 1
ATOM 692 C C . PHE A 1 86 ? 7.377 -3.331 -5.102 1.00 84.38 86 PHE A C 1
ATOM 694 O O . PHE A 1 86 ? 7.482 -3.387 -6.323 1.00 84.38 86 PHE A O 1
ATOM 701 N N . TRP A 1 87 ? 7.622 -2.222 -4.403 1.00 84.75 87 TRP A N 1
ATOM 702 C CA . TRP A 1 87 ? 7.901 -0.930 -5.011 1.00 84.75 87 TRP A CA 1
ATOM 703 C C . TRP A 1 87 ? 9.380 -0.612 -4.901 1.00 84.75 87 TRP A C 1
ATOM 705 O O . TRP A 1 87 ? 9.978 -0.746 -3.836 1.00 84.75 87 TRP A O 1
ATOM 715 N N . VAL A 1 88 ? 9.949 -0.119 -5.996 1.00 80.88 88 VAL A N 1
ATOM 716 C CA . VAL A 1 88 ? 11.154 0.703 -5.916 1.00 80.88 88 VAL A CA 1
ATOM 717 C C . VAL A 1 88 ? 10.661 2.127 -5.709 1.00 80.88 88 VAL A C 1
ATOM 719 O O . VAL A 1 88 ? 10.154 2.743 -6.644 1.00 80.88 88 VAL A O 1
ATOM 722 N N . VAL A 1 89 ? 1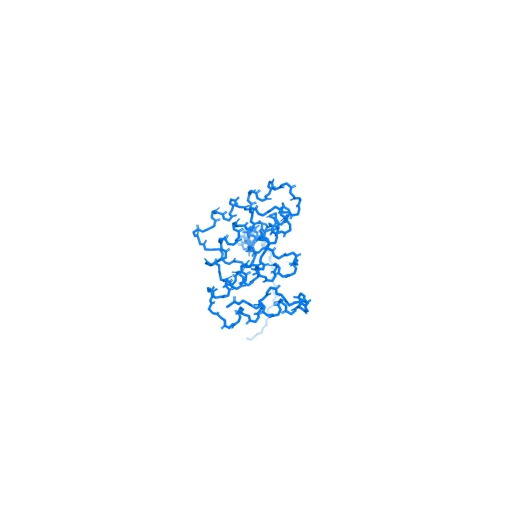0.709 2.596 -4.463 1.00 77.62 89 VAL A N 1
ATOM 723 C CA . VAL A 1 89 ? 10.237 3.935 -4.094 1.00 77.62 89 VAL A CA 1
ATOM 724 C C . VAL A 1 89 ? 11.157 4.975 -4.748 1.00 77.62 89 VAL A C 1
ATOM 726 O O . VAL A 1 89 ? 12.368 4.907 -4.529 1.00 77.62 89 VAL A O 1
ATOM 729 N N . PRO A 1 90 ? 10.627 5.911 -5.558 1.00 79.06 90 PRO A N 1
ATOM 730 C CA . PRO A 1 90 ? 11.417 7.017 -6.090 1.00 79.06 90 PRO A CA 1
ATOM 731 C C . PRO A 1 90 ? 11.970 7.892 -4.958 1.00 79.06 90 PRO A C 1
ATOM 733 O O . PRO A 1 90 ? 11.293 8.096 -3.949 1.00 79.06 90 PRO A O 1
ATOM 736 N N . ALA A 1 91 ? 13.181 8.429 -5.127 1.00 83.62 91 ALA A N 1
ATOM 737 C CA . ALA A 1 91 ? 13.877 9.190 -4.085 1.00 83.62 91 ALA A CA 1
ATOM 738 C C . ALA A 1 91 ? 13.059 10.396 -3.581 1.00 83.62 91 ALA A C 1
ATOM 740 O O . ALA A 1 91 ? 13.109 10.747 -2.404 1.00 83.62 91 ALA A O 1
ATOM 741 N N . GLU A 1 92 ? 12.262 11.011 -4.455 1.00 85.44 92 GLU A N 1
ATOM 742 C CA . GLU A 1 92 ? 11.357 12.112 -4.125 1.00 85.44 92 GLU A CA 1
ATOM 743 C C . GLU A 1 92 ? 10.231 11.731 -3.148 1.00 85.44 92 GLU A C 1
ATOM 745 O O . GLU A 1 92 ? 9.689 12.615 -2.487 1.00 85.44 92 GLU A O 1
ATOM 750 N N . HIS A 1 93 ? 9.910 10.440 -3.017 1.00 85.88 93 HIS A N 1
ATOM 751 C CA . HIS A 1 93 ? 8.832 9.926 -2.171 1.00 85.88 93 HIS A CA 1
ATOM 752 C C . HIS A 1 93 ? 9.332 9.177 -0.927 1.00 85.88 93 HIS A C 1
ATOM 754 O O . HIS A 1 93 ? 8.517 8.765 -0.105 1.00 85.88 93 HIS A O 1
ATOM 760 N N . GLU A 1 94 ? 10.645 9.003 -0.732 1.00 86.38 94 GLU A N 1
ATOM 761 C CA . GLU A 1 94 ? 11.197 8.251 0.412 1.00 86.38 94 GLU A CA 1
ATOM 762 C C . GLU A 1 94 ? 10.735 8.807 1.767 1.00 86.38 94 GLU A C 1
ATOM 764 O O . GLU A 1 94 ? 10.303 8.055 2.646 1.00 86.38 94 GLU A O 1
ATOM 769 N N . GLN A 1 95 ? 10.776 10.133 1.922 1.00 88.81 95 GLN A N 1
ATOM 770 C CA . GLN A 1 95 ? 10.338 10.802 3.146 1.00 88.81 95 GLN A CA 1
ATOM 771 C C . GLN A 1 95 ? 8.831 10.624 3.369 1.00 88.81 95 GLN A C 1
ATOM 773 O O . GLN A 1 95 ? 8.400 10.305 4.476 1.00 88.81 95 GLN A O 1
ATOM 778 N N . GLU A 1 96 ? 8.031 10.769 2.312 1.00 92.00 96 GLU A N 1
ATOM 779 C CA . GLU A 1 96 ? 6.579 10.606 2.386 1.00 92.00 96 GLU A CA 1
ATOM 780 C C . GLU A 1 96 ? 6.202 9.154 2.730 1.00 92.00 96 GLU A C 1
ATOM 782 O O . GLU A 1 96 ? 5.290 8.913 3.519 1.00 92.00 96 GLU A O 1
ATOM 787 N N . VAL A 1 97 ? 6.944 8.166 2.215 1.00 90.75 97 VAL A N 1
ATOM 788 C CA . VAL A 1 97 ? 6.786 6.754 2.597 1.00 90.75 97 VAL A CA 1
ATOM 789 C C . VAL A 1 97 ? 7.071 6.548 4.082 1.00 90.75 97 VAL A C 1
ATOM 791 O O . VAL A 1 97 ? 6.289 5.878 4.760 1.00 90.75 97 VAL A O 1
ATOM 794 N N . CYS A 1 98 ? 8.142 7.144 4.612 1.00 90.94 98 CYS A N 1
ATOM 795 C CA . CYS A 1 98 ? 8.449 7.074 6.042 1.00 90.94 98 CYS A CA 1
ATOM 796 C C . CYS A 1 98 ? 7.314 7.663 6.891 1.00 90.94 98 CYS A C 1
ATOM 798 O O . CYS A 1 98 ? 6.904 7.056 7.882 1.00 90.94 98 CYS A O 1
ATOM 800 N N . GLU A 1 99 ? 6.774 8.812 6.485 1.00 93.00 99 GLU A N 1
ATOM 801 C CA . GLU A 1 99 ? 5.661 9.478 7.165 1.00 93.00 99 GLU A CA 1
ATOM 802 C C . GLU A 1 99 ? 4.378 8.643 7.126 1.00 93.00 99 GLU A C 1
ATOM 804 O O . GLU A 1 99 ? 3.711 8.485 8.150 1.00 93.00 99 GLU A O 1
ATOM 809 N N . VAL A 1 100 ? 4.057 8.038 5.980 1.00 94.38 100 VAL A N 1
ATOM 810 C CA . VAL A 1 100 ? 2.884 7.167 5.850 1.00 94.38 100 VAL A CA 1
ATOM 811 C C . VAL A 1 100 ? 3.031 5.897 6.689 1.00 94.38 100 VAL A C 1
ATOM 813 O O . VAL A 1 100 ? 2.071 5.488 7.350 1.00 94.38 100 VAL A O 1
ATOM 816 N N . ILE A 1 101 ? 4.211 5.270 6.711 1.00 94.44 101 ILE A N 1
ATOM 817 C CA . ILE A 1 101 ? 4.470 4.104 7.567 1.00 94.44 101 ILE A CA 1
ATOM 818 C C . ILE A 1 101 ? 4.341 4.498 9.043 1.00 94.44 101 ILE A C 1
ATOM 820 O O . ILE A 1 101 ? 3.663 3.796 9.794 1.00 94.44 101 ILE A O 1
ATOM 824 N N . ALA A 1 102 ? 4.923 5.630 9.452 1.00 94.50 102 ALA A N 1
ATOM 825 C CA . ALA A 1 102 ? 4.819 6.139 10.817 1.00 94.50 102 ALA A CA 1
ATOM 826 C C . ALA A 1 102 ? 3.358 6.399 11.219 1.00 94.50 102 ALA A C 1
ATOM 828 O O . ALA A 1 102 ? 2.914 5.906 12.253 1.00 94.50 102 ALA A O 1
ATOM 829 N N . GLY A 1 103 ? 2.574 7.070 10.369 1.00 95.88 103 GLY A N 1
ATOM 830 C CA . GLY A 1 103 ? 1.142 7.272 10.607 1.00 95.88 103 GLY A CA 1
ATOM 831 C C . GLY A 1 103 ? 0.356 5.957 10.670 1.00 95.88 103 GLY A C 1
ATOM 832 O O . GLY A 1 103 ? -0.550 5.800 11.487 1.00 95.88 103 GLY A O 1
ATOM 833 N N . SER A 1 104 ? 0.740 4.961 9.869 1.00 96.69 104 SER A N 1
ATOM 834 C CA . SER A 1 104 ? 0.095 3.640 9.855 1.00 96.69 104 SER A CA 1
ATOM 835 C C . SER A 1 104 ? 0.360 2.819 11.120 1.00 96.69 104 SER A C 1
ATOM 837 O O . SER A 1 104 ? -0.449 1.957 11.466 1.00 96.69 104 SER A O 1
ATOM 839 N N . LEU A 1 105 ? 1.449 3.092 11.846 1.00 96.75 105 LEU A N 1
ATOM 840 C CA . LEU A 1 105 ? 1.701 2.510 13.169 1.00 96.75 105 LEU A CA 1
ATOM 841 C C . LEU A 1 105 ? 0.729 3.026 14.238 1.00 96.75 105 LEU A C 1
ATOM 843 O O . LEU A 1 105 ? 0.544 2.364 15.258 1.00 96.75 105 LEU A O 1
ATOM 847 N N . GLU A 1 106 ? 0.081 4.163 13.998 1.00 97.00 106 GLU A N 1
ATOM 848 C CA . GLU A 1 106 ? -0.921 4.761 14.884 1.00 97.00 106 GLU A CA 1
ATOM 849 C C . GLU A 1 106 ? -2.362 4.470 14.428 1.00 97.00 106 GLU A C 1
ATOM 851 O O . GLU A 1 106 ? -3.322 4.887 15.079 1.00 97.00 106 GLU A O 1
ATOM 856 N N . ASP A 1 107 ? -2.542 3.714 13.336 1.00 97.94 107 ASP A N 1
ATOM 857 C CA . ASP A 1 107 ? -3.863 3.399 12.794 1.00 97.94 107 ASP A CA 1
ATOM 858 C C . ASP A 1 107 ? -4.744 2.697 13.837 1.00 97.94 107 ASP A C 1
ATOM 860 O O . ASP A 1 107 ? -4.310 1.791 14.551 1.00 97.94 107 ASP A O 1
ATOM 864 N N . SER A 1 108 ? -6.023 3.067 13.896 1.00 96.62 108 SER A N 1
ATOM 865 C CA . SER A 1 108 ? -7.029 2.432 14.758 1.00 96.62 108 SER A CA 1
ATOM 866 C C . SER A 1 108 ? -7.111 0.901 14.607 1.00 96.62 108 SER A C 1
ATOM 868 O O . SER A 1 108 ? -7.333 0.180 15.587 1.00 96.62 108 SER A O 1
ATOM 870 N N . ALA A 1 109 ? -6.889 0.380 13.401 1.00 98.12 109 ALA A N 1
ATOM 871 C CA . ALA A 1 109 ? -6.991 -1.029 13.072 1.00 98.12 109 ALA A CA 1
ATOM 872 C C . ALA A 1 109 ? -5.664 -1.762 13.304 1.00 98.12 109 ALA A C 1
ATOM 874 O O . ALA A 1 109 ? -4.635 -1.448 12.708 1.00 98.12 109 ALA A O 1
ATOM 875 N N . VAL A 1 110 ? -5.716 -2.820 14.121 1.00 98.12 110 VAL A N 1
ATOM 876 C CA . VAL A 1 110 ? -4.550 -3.660 14.457 1.00 98.12 110 VAL A CA 1
ATOM 877 C C . VAL A 1 110 ? -3.859 -4.200 13.203 1.00 98.12 110 VAL A C 1
ATOM 879 O O . VAL A 1 110 ? -2.636 -4.216 13.144 1.00 98.12 110 VAL A O 1
ATOM 882 N N . GLU A 1 111 ? -4.622 -4.629 12.195 1.00 97.44 111 GLU A N 1
ATOM 883 C CA . GLU A 1 111 ? -4.046 -5.226 10.986 1.00 97.44 111 GLU A CA 1
ATOM 884 C C . GLU A 1 111 ? -3.223 -4.238 10.149 1.00 97.44 111 GLU A C 1
ATOM 886 O O . GLU A 1 111 ? -2.244 -4.646 9.532 1.00 97.44 111 GLU A O 1
ATOM 891 N N . VAL A 1 112 ? -3.575 -2.948 10.165 1.00 98.06 112 VAL A N 1
ATOM 892 C CA . VAL A 1 112 ? -2.812 -1.902 9.470 1.00 98.06 112 VAL A CA 1
ATOM 893 C C . VAL A 1 112 ? -1.517 -1.618 10.225 1.00 98.06 112 VAL A C 1
ATOM 895 O O . VAL A 1 112 ? -0.449 -1.623 9.615 1.00 98.06 112 VAL A O 1
ATOM 898 N N . ARG A 1 113 ? -1.591 -1.495 11.560 1.00 98.38 113 ARG A N 1
ATOM 899 C CA . ARG A 1 113 ? -0.399 -1.324 12.408 1.00 98.38 113 ARG A CA 1
ATOM 900 C C . ARG A 1 113 ? 0.598 -2.463 12.231 1.00 98.38 113 ARG A C 1
ATOM 902 O O . ARG A 1 113 ? 1.791 -2.218 12.098 1.00 98.38 113 ARG A O 1
ATOM 909 N N . MET A 1 114 ? 0.113 -3.705 12.199 1.00 97.75 114 MET A N 1
ATOM 910 C CA . MET A 1 114 ? 0.960 -4.879 11.973 1.00 97.75 114 MET A CA 1
ATOM 911 C C . MET A 1 114 ? 1.625 -4.833 10.597 1.00 97.75 114 MET A C 1
ATOM 913 O O . MET A 1 114 ? 2.835 -5.007 10.515 1.00 97.75 114 MET A O 1
ATOM 917 N N . ALA A 1 115 ? 0.876 -4.533 9.530 1.00 96.44 115 ALA A N 1
ATOM 918 C CA . ALA A 1 115 ? 1.457 -4.412 8.193 1.00 96.44 115 ALA A CA 1
ATOM 919 C C . ALA A 1 115 ? 2.555 -3.336 8.132 1.00 96.44 115 ALA A C 1
ATOM 921 O O . ALA A 1 115 ? 3.596 -3.571 7.526 1.00 96.44 115 ALA A O 1
ATOM 922 N N . ALA A 1 116 ? 2.359 -2.195 8.798 1.00 96.31 116 ALA A N 1
ATOM 923 C CA . ALA A 1 116 ? 3.362 -1.135 8.876 1.00 96.31 116 ALA A CA 1
ATOM 924 C C . ALA A 1 116 ? 4.633 -1.584 9.615 1.00 96.31 116 ALA A C 1
ATOM 926 O O . ALA A 1 116 ? 5.735 -1.319 9.139 1.00 96.31 116 ALA A O 1
ATOM 927 N N . MET A 1 117 ? 4.499 -2.315 10.731 1.00 96.00 117 MET A N 1
ATOM 928 C CA . MET A 1 117 ? 5.650 -2.888 11.443 1.00 96.00 117 MET A CA 1
ATOM 929 C C . MET A 1 117 ? 6.435 -3.862 10.567 1.00 96.00 117 MET A C 1
ATOM 931 O O . MET A 1 117 ? 7.661 -3.808 10.544 1.00 96.00 117 MET A O 1
ATOM 935 N N . GLU A 1 118 ? 5.747 -4.750 9.848 1.00 93.81 118 GLU A N 1
ATOM 936 C CA . GLU A 1 118 ? 6.431 -5.725 9.002 1.00 93.81 118 GLU A CA 1
ATOM 937 C C . GLU A 1 118 ? 7.147 -5.054 7.816 1.00 93.81 118 GLU A C 1
ATOM 939 O O . GLU A 1 118 ? 8.268 -5.423 7.487 1.00 93.81 118 GLU A O 1
ATOM 944 N N . VAL A 1 119 ? 6.528 -4.051 7.182 1.00 91.62 119 VAL A N 1
ATOM 945 C CA . VAL A 1 119 ? 7.161 -3.295 6.087 1.00 91.62 119 VAL A CA 1
ATOM 946 C C . VAL A 1 119 ? 8.371 -2.514 6.591 1.00 91.62 119 VAL A C 1
ATOM 948 O O . VAL A 1 119 ? 9.405 -2.509 5.934 1.00 91.62 119 VAL A O 1
ATOM 951 N N . MET A 1 120 ? 8.280 -1.910 7.777 1.00 89.44 120 MET A N 1
ATOM 952 C CA . MET A 1 120 ? 9.408 -1.218 8.401 1.00 89.44 120 MET A CA 1
ATOM 953 C C . MET A 1 120 ? 10.586 -2.162 8.678 1.00 89.44 120 MET A C 1
ATOM 955 O O . MET A 1 120 ? 11.732 -1.767 8.486 1.00 89.44 120 MET A O 1
ATOM 959 N N . GLN A 1 121 ? 10.322 -3.405 9.099 1.00 86.56 121 GLN A N 1
ATOM 960 C CA . GLN A 1 121 ? 11.367 -4.419 9.282 1.00 86.56 121 GLN A CA 1
ATOM 961 C C . GLN A 1 121 ? 12.044 -4.786 7.959 1.00 86.56 121 GLN A C 1
ATOM 963 O O . GLN A 1 121 ? 13.264 -4.895 7.921 1.00 86.56 121 GLN A O 1
ATOM 968 N N . ASP A 1 122 ? 11.279 -4.916 6.874 1.00 81.88 122 ASP A N 1
ATOM 969 C CA . ASP A 1 122 ? 11.833 -5.234 5.553 1.00 81.88 122 ASP A CA 1
ATOM 970 C C . ASP A 1 122 ? 12.604 -4.055 4.931 1.00 81.88 122 ASP A C 1
ATOM 972 O O . ASP A 1 122 ? 13.549 -4.264 4.173 1.00 81.88 122 ASP A O 1
ATOM 976 N N . MET A 1 123 ? 12.205 -2.815 5.242 1.00 69.56 123 MET A N 1
ATOM 977 C CA . MET A 1 123 ? 12.851 -1.586 4.761 1.00 69.56 123 MET A CA 1
ATOM 978 C C . MET A 1 123 ? 14.075 -1.166 5.585 1.00 69.56 123 MET A C 1
ATOM 980 O O . MET A 1 123 ? 14.811 -0.278 5.158 1.00 69.56 123 MET A O 1
ATOM 984 N N . ASN A 1 124 ? 14.319 -1.789 6.741 1.00 61.50 124 ASN A N 1
ATOM 985 C CA . ASN A 1 124 ? 15.486 -1.533 7.578 1.00 61.50 124 ASN A CA 1
ATOM 986 C C . ASN A 1 124 ? 16.516 -2.673 7.431 1.00 61.50 124 ASN A C 1
ATOM 988 O O . ASN A 1 124 ? 16.473 -3.623 8.212 1.00 61.50 124 ASN A O 1
ATOM 992 N N . PRO A 1 125 ? 17.485 -2.599 6.497 1.00 45.31 125 PRO A N 1
ATOM 993 C CA . PRO A 1 125 ? 18.539 -3.609 6.335 1.00 45.31 125 PRO A CA 1
ATOM 994 C C . PRO A 1 125 ? 19.608 -3.572 7.450 1.00 45.31 125 PRO A C 1
ATOM 996 O O . PRO A 1 125 ? 20.765 -3.927 7.227 1.00 45.31 125 PRO A O 1
ATOM 999 N N . GLY A 1 126 ? 19.268 -3.111 8.655 1.00 46.28 126 GLY A N 1
ATOM 1000 C CA . GLY A 1 126 ? 20.198 -3.022 9.777 1.00 46.28 126 GLY A CA 1
ATOM 1001 C C . GLY A 1 126 ? 20.491 -4.389 10.394 1.00 46.28 126 GLY A C 1
ATOM 1002 O O . GLY A 1 126 ? 19.837 -4.738 11.369 1.00 46.28 126 GLY A O 1
ATOM 1003 N N . ASP A 1 127 ? 21.407 -5.155 9.781 1.00 44.25 127 ASP A N 1
ATOM 1004 C CA . ASP A 1 127 ? 22.464 -5.974 10.427 1.00 44.25 127 ASP A CA 1
ATOM 1005 C C . ASP A 1 127 ? 23.042 -7.059 9.483 1.00 44.25 127 ASP A C 1
ATOM 1007 O O . ASP A 1 127 ? 23.064 -8.248 9.801 1.00 44.25 127 ASP A O 1
ATOM 1011 N N . GLU A 1 128 ? 23.580 -6.674 8.319 1.00 44.06 128 GLU A N 1
ATOM 1012 C CA . GLU A 1 128 ? 24.496 -7.552 7.562 1.00 44.06 128 GLU A CA 1
ATOM 1013 C C . GLU A 1 128 ? 25.842 -6.869 7.244 1.00 44.06 128 GLU A C 1
ATOM 1015 O O . GLU A 1 128 ? 26.452 -7.095 6.206 1.00 44.06 128 GLU A O 1
ATOM 1020 N N . GLU A 1 129 ? 26.367 -6.069 8.180 1.00 38.72 129 GLU A N 1
ATOM 1021 C CA . GLU A 1 129 ? 27.820 -5.901 8.319 1.00 38.72 129 GLU A CA 1
ATOM 1022 C C . GLU A 1 129 ? 28.322 -6.815 9.444 1.00 38.72 129 GLU A C 1
ATOM 1024 O O . GLU A 1 129 ? 28.406 -6.431 10.609 1.00 38.72 129 GLU A O 1
ATOM 1029 N N . VAL A 1 130 ? 28.688 -8.051 9.099 1.00 39.44 130 VAL A N 1
ATOM 1030 C CA . VAL A 1 130 ? 29.573 -8.857 9.949 1.00 39.44 130 VAL A CA 1
ATOM 1031 C C . VAL A 1 130 ? 31.008 -8.568 9.499 1.00 39.44 130 VAL A C 1
ATOM 1033 O O . VAL A 1 130 ? 31.436 -9.123 8.482 1.00 39.44 130 VAL A O 1
ATOM 1036 N N . PRO A 1 131 ? 31.811 -7.759 10.217 1.00 40.69 131 PRO A N 1
ATOM 1037 C CA . PRO A 1 131 ? 33.227 -7.636 9.914 1.00 40.69 131 PRO A CA 1
ATOM 1038 C C . PRO A 1 131 ? 33.924 -8.917 10.377 1.00 40.69 131 PRO A C 1
ATOM 1040 O O . PRO A 1 131 ? 34.475 -9.010 11.475 1.00 40.69 131 PRO A O 1
ATOM 1043 N N . ARG A 1 132 ? 33.923 -9.951 9.534 1.00 42.66 132 ARG A N 1
ATOM 1044 C CA . ARG A 1 132 ? 34.703 -11.169 9.769 1.00 42.66 132 ARG A CA 1
ATOM 1045 C C . ARG A 1 132 ? 36.153 -10.964 9.331 1.00 42.66 132 ARG A C 1
ATOM 1047 O O . ARG A 1 132 ? 36.631 -11.685 8.469 1.00 42.66 132 ARG A O 1
ATOM 1054 N N . ALA A 1 133 ? 36.851 -9.989 9.914 1.00 38.03 133 ALA A N 1
ATOM 1055 C CA . ALA A 1 133 ? 38.311 -9.881 9.818 1.00 38.03 133 ALA A CA 1
ATOM 1056 C C . ALA A 1 133 ? 38.901 -8.883 10.833 1.00 38.03 133 ALA A C 1
ATOM 1058 O O . ALA A 1 133 ? 39.636 -7.972 10.474 1.00 38.03 133 ALA A O 1
ATOM 1059 N N . ALA A 1 134 ? 38.625 -9.072 12.122 1.00 40.38 134 ALA A N 1
ATOM 1060 C CA . ALA A 1 134 ? 39.478 -8.541 13.188 1.00 40.38 134 ALA A CA 1
ATOM 1061 C C . ALA A 1 134 ? 39.921 -9.695 14.097 1.00 40.38 134 ALA A C 1
ATOM 1063 O O . ALA A 1 134 ? 39.547 -9.791 15.259 1.00 40.38 134 ALA A O 1
ATOM 1064 N N . ALA A 1 135 ? 40.695 -10.618 13.525 1.00 40.94 135 ALA A N 1
ATOM 1065 C CA . ALA A 1 135 ? 41.455 -11.618 14.275 1.00 40.94 135 ALA A CA 1
ATOM 1066 C C . ALA A 1 135 ? 42.861 -11.776 13.673 1.00 40.94 135 ALA A C 1
ATOM 1068 O O . ALA A 1 135 ? 43.320 -12.862 13.347 1.00 40.94 135 ALA A O 1
ATOM 1069 N N . THR A 1 136 ? 43.546 -10.650 13.523 1.00 39.66 136 THR A N 1
ATOM 1070 C CA . THR A 1 136 ? 45.010 -10.548 13.473 1.00 39.66 136 THR A CA 1
ATOM 1071 C C . THR A 1 136 ? 45.318 -9.367 14.379 1.00 39.66 136 THR A C 1
ATOM 1073 O O . THR A 1 136 ? 44.838 -8.277 14.104 1.00 39.66 136 THR A O 1
ATOM 1076 N N . SER A 1 137 ? 46.024 -9.447 15.497 1.00 41.22 137 SER A N 1
ATOM 1077 C CA . SER A 1 137 ? 46.953 -10.419 16.080 1.00 41.22 137 SER A CA 1
ATOM 1078 C C . SER A 1 137 ? 47.069 -10.027 17.579 1.00 41.22 137 SER A C 1
ATOM 1080 O O . SER A 1 137 ? 46.701 -8.895 17.909 1.00 41.22 137 SER A O 1
ATOM 1082 N N . PRO A 1 138 ? 47.569 -10.865 18.507 1.00 38.47 138 PRO A N 1
ATOM 1083 C CA . PRO A 1 138 ? 49.012 -10.785 18.745 1.00 38.47 138 PRO A CA 1
ATOM 1084 C C . PRO A 1 138 ? 49.673 -12.115 19.152 1.00 38.47 138 PRO A C 1
ATOM 1086 O O . PRO A 1 138 ? 49.168 -12.870 19.972 1.00 38.47 138 PRO A O 1
ATOM 1089 N N . ALA A 1 139 ? 50.847 -12.327 18.560 1.00 39.25 139 ALA A N 1
ATOM 1090 C CA . ALA A 1 139 ? 52.100 -12.795 19.154 1.00 39.25 139 ALA A CA 1
ATOM 1091 C C . ALA A 1 139 ? 52.116 -13.861 20.279 1.00 39.25 139 ALA A C 1
ATOM 1093 O O . ALA A 1 139 ? 51.500 -13.740 21.334 1.00 39.25 139 ALA A O 1
ATOM 1094 N N . SER A 1 140 ? 53.070 -14.779 20.080 1.00 40.53 140 SER A N 1
ATOM 1095 C CA . SER A 1 140 ? 53.864 -15.483 21.095 1.00 40.53 140 SER A CA 1
ATOM 1096 C C . SER A 1 140 ? 53.361 -16.844 21.572 1.00 40.53 140 SER A C 1
ATOM 1098 O O . SER A 1 140 ? 52.700 -16.989 22.599 1.00 40.53 140 SER A O 1
ATOM 1100 N N . ARG A 1 141 ? 53.867 -17.881 20.898 1.00 37.88 141 ARG A N 1
ATOM 1101 C CA . ARG A 1 141 ? 54.393 -19.058 21.591 1.00 37.88 141 ARG A CA 1
ATOM 1102 C C . ARG A 1 141 ? 55.606 -19.593 20.834 1.00 37.88 141 ARG A C 1
ATOM 1104 O O . ARG A 1 141 ? 55.472 -20.359 19.888 1.00 37.88 141 ARG A O 1
ATOM 1111 N N . ASP A 1 142 ? 56.781 -19.156 21.273 1.00 47.72 142 ASP A N 1
ATOM 1112 C CA . ASP A 1 142 ? 58.002 -19.938 21.132 1.00 47.72 142 ASP A CA 1
ATOM 1113 C C . ASP A 1 142 ? 57.780 -21.292 21.806 1.00 47.72 142 ASP A C 1
ATOM 1115 O O . ASP A 1 142 ? 57.549 -21.337 23.017 1.00 47.72 142 ASP A O 1
ATOM 1119 N N . ILE A 1 143 ? 57.878 -22.385 21.049 1.00 46.50 143 ILE A N 1
ATOM 1120 C CA . ILE A 1 143 ? 58.442 -23.629 21.571 1.00 46.50 143 ILE A CA 1
ATOM 1121 C C . ILE A 1 143 ? 59.190 -24.357 20.449 1.00 46.50 143 ILE A C 1
ATOM 1123 O O . ILE A 1 143 ? 58.605 -24.773 19.454 1.00 46.50 143 ILE A O 1
ATOM 1127 N N . ASN A 1 144 ? 60.501 -24.445 20.666 1.00 36.09 144 ASN A N 1
ATOM 1128 C CA . ASN A 1 144 ? 61.504 -25.313 20.054 1.00 36.09 144 ASN A CA 1
ATOM 1129 C C . ASN A 1 144 ? 61.023 -26.707 19.625 1.00 36.09 144 ASN A C 1
ATOM 1131 O O . ASN A 1 144 ? 60.232 -27.332 20.331 1.00 36.09 144 ASN A O 1
ATOM 1135 N N . GLY A 1 145 ? 61.723 -27.256 18.626 1.00 34.53 145 GLY A N 1
ATOM 1136 C CA . GLY A 1 145 ? 62.103 -28.670 18.636 1.00 34.53 145 GLY A CA 1
ATOM 1137 C C . GLY A 1 145 ? 62.018 -29.366 17.284 1.00 34.53 145 GLY A C 1
ATOM 1138 O O . GLY A 1 145 ? 60.963 -29.883 16.951 1.00 34.53 145 GLY A O 1
ATOM 1139 N N . ASP A 1 146 ? 63.150 -29.362 16.580 1.00 40.97 146 ASP A N 1
ATOM 1140 C CA . ASP A 1 146 ? 63.768 -30.485 15.862 1.00 40.97 146 ASP A CA 1
ATOM 1141 C C . ASP A 1 146 ? 62.981 -31.368 14.871 1.00 40.97 146 ASP A C 1
ATOM 1143 O O . ASP A 1 146 ? 61.913 -31.906 15.137 1.00 40.97 146 ASP A O 1
ATOM 1147 N N . ASP A 1 147 ? 63.692 -31.623 13.767 1.00 45.44 147 ASP A N 1
ATOM 1148 C CA . ASP A 1 147 ? 63.691 -32.843 12.957 1.00 45.44 147 ASP A CA 1
ATOM 1149 C C . ASP A 1 147 ? 62.437 -33.220 12.154 1.00 45.44 147 ASP A C 1
ATOM 1151 O O . ASP A 1 147 ? 61.489 -33.826 12.642 1.00 45.44 147 ASP A O 1
ATOM 1155 N N . GLN A 1 148 ? 62.525 -33.002 10.837 1.00 42.91 148 GLN A N 1
ATOM 1156 C CA . GLN A 1 148 ? 62.705 -34.069 9.831 1.00 42.91 148 GLN A CA 1
ATOM 1157 C C . GLN A 1 148 ? 62.743 -33.406 8.443 1.00 42.91 148 GLN A C 1
ATOM 1159 O O . GLN A 1 148 ? 61.818 -32.712 8.038 1.00 42.91 148 GLN A O 1
ATOM 1164 N N . GLU A 1 149 ? 63.899 -33.368 7.777 1.00 44.31 149 GLU A N 1
ATOM 1165 C CA . GLU A 1 149 ? 64.310 -34.354 6.765 1.00 44.31 149 GLU A CA 1
ATOM 1166 C C . GLU A 1 149 ? 63.229 -34.701 5.722 1.00 44.31 149 GLU A C 1
ATOM 1168 O O . GLU A 1 149 ? 62.145 -35.149 6.079 1.00 44.31 149 GLU A O 1
ATOM 1173 N N . ARG A 1 150 ? 63.651 -34.668 4.439 1.00 43.41 150 ARG A N 1
ATOM 1174 C CA . ARG A 1 150 ? 63.062 -35.335 3.251 1.00 43.41 150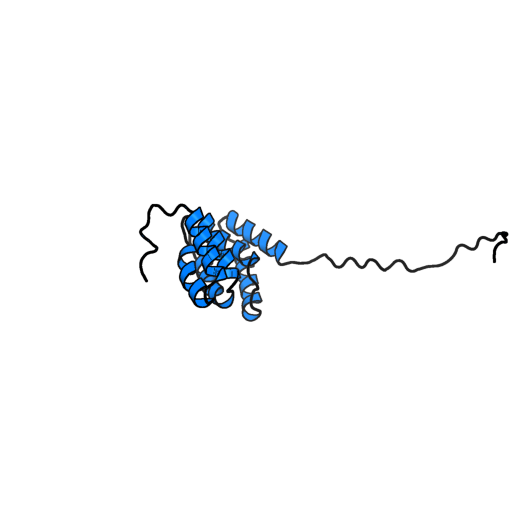 ARG A CA 1
ATOM 1175 C C . ARG A 1 150 ? 61.846 -34.629 2.615 1.00 43.41 150 ARG A C 1
ATOM 1177 O O . ARG A 1 150 ? 60.870 -34.356 3.283 1.00 43.41 150 ARG A O 1
ATOM 1184 N N . LEU A 1 151 ? 61.779 -34.344 1.312 1.00 45.50 151 LEU A N 1
ATOM 1185 C CA . LEU A 1 151 ? 62.432 -34.899 0.121 1.00 45.50 151 LEU A CA 1
ATOM 1186 C C . LEU A 1 151 ? 62.293 -33.907 -1.056 1.00 45.50 151 LEU A C 1
ATOM 1188 O O . LEU A 1 151 ? 61.200 -33.390 -1.261 1.00 45.50 151 LEU A O 1
ATOM 1192 N N . LEU A 1 152 ? 63.379 -33.820 -1.840 1.00 44.09 152 LEU A N 1
ATOM 1193 C CA . LEU A 1 152 ? 63.503 -33.479 -3.275 1.00 44.09 152 LEU A CA 1
ATOM 1194 C C . LEU A 1 152 ? 63.171 -32.054 -3.745 1.00 44.09 152 LEU A C 1
ATOM 1196 O O . LEU A 1 152 ? 61.982 -31.686 -3.816 1.00 44.09 152 LEU A O 1
#

Foldseek 3Di:
DDDPPPDPPPDLVNLLVVLVVCLVDHDLQVSLVVLLVQLPDPDLSSNLSSLLSCQSNVVSCVVSLVVQCPDPPVSSVLSSLLSCVSHPHPPVCPVVNVVSLVVQCVDPDPSSVVSSVVSVVVVDPPDPPPPPPPPDDDDDDDDDDDDDDDDD